Protein AF-A0A349BXA3-F1 (afdb_monomer_lite)

Radius of gyration: 15.35 Å; chains: 1; bounding box: 35×24×45 Å

pLDDT: mean 76.57, std 13.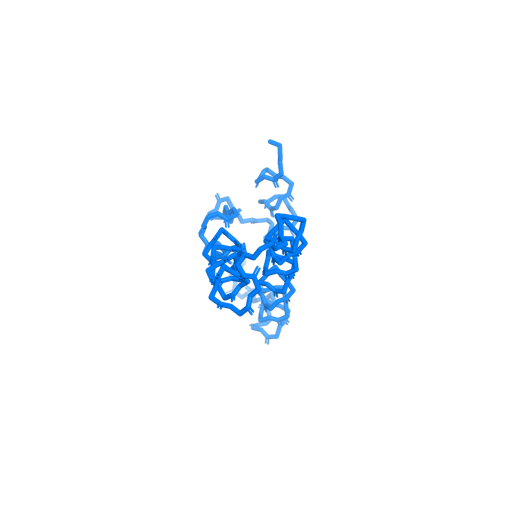18, range [43.62, 92.75]

Foldseek 3Di:
DVQVVQCVVLVHNVRGLVVLCLQVQLVVQLVVCCVPPVPDPVSSVVSSVVSSVVSVVVSVVCDVVVPVPPVPDD

Structure (mmCIF, N/CA/C/O backbone):
data_AF-A0A349BXA3-F1
#
_entry.id   AF-A0A349BXA3-F1
#
loop_
_atom_site.group_PDB
_atom_site.id
_atom_site.type_symbol
_atom_site.label_atom_id
_atom_site.label_alt_id
_atom_site.label_comp_id
_atom_site.label_asym_id
_atom_site.label_entity_id
_atom_site.label_seq_id
_atom_site.pdbx_PDB_ins_code
_atom_site.Cartn_x
_atom_site.Cartn_y
_atom_site.Cartn_z
_atom_site.occupancy
_atom_site.B_iso_or_equiv
_atom_site.auth_seq_id
_atom_site.auth_comp_id
_atom_site.auth_asym_id
_atom_site.auth_atom_id
_atom_site.pdbx_PDB_model_num
ATOM 1 N N . ALA A 1 1 ? -2.276 13.561 5.544 1.00 61.53 1 ALA A N 1
ATOM 2 C CA . ALA A 1 1 ? -3.711 13.688 5.203 1.00 61.53 1 ALA A CA 1
ATOM 3 C C . ALA A 1 1 ? -4.406 12.327 5.062 1.00 61.53 1 ALA A C 1
ATOM 5 O O . ALA A 1 1 ? -5.312 12.059 5.834 1.00 61.53 1 ALA A O 1
ATOM 6 N N . ALA A 1 2 ? -3.969 11.435 4.161 1.00 66.06 2 ALA A N 1
ATOM 7 C CA . ALA A 1 2 ? -4.656 10.156 3.902 1.00 66.06 2 ALA A CA 1
ATOM 8 C C . ALA A 1 2 ? -4.853 9.250 5.140 1.00 66.06 2 ALA A C 1
ATOM 10 O O . ALA A 1 2 ? -5.913 8.658 5.304 1.00 66.06 2 ALA A O 1
ATOM 11 N N . GLY A 1 3 ? -3.874 9.185 6.050 1.00 67.56 3 GLY A N 1
ATOM 12 C CA . GLY A 1 3 ? -4.011 8.414 7.291 1.00 67.56 3 GLY A CA 1
ATOM 13 C C . GLY A 1 3 ? -5.038 8.978 8.279 1.00 67.56 3 GLY A C 1
ATOM 14 O O . GLY A 1 3 ? -5.629 8.204 9.014 1.00 67.56 3 GLY A O 1
ATOM 15 N N . LEU A 1 4 ? -5.280 10.294 8.283 1.00 72.69 4 LEU A N 1
ATOM 16 C CA . LEU A 1 4 ? -6.319 10.926 9.111 1.00 72.69 4 LEU A CA 1
ATOM 17 C C . LEU A 1 4 ? -7.715 10.644 8.546 1.00 72.69 4 LEU A C 1
ATOM 19 O O . LEU A 1 4 ? -8.615 10.312 9.301 1.00 72.69 4 LEU A O 1
ATOM 23 N N . LEU A 1 5 ? -7.875 10.687 7.217 1.00 73.75 5 LEU A N 1
ATOM 24 C CA . LEU A 1 5 ? -9.134 10.314 6.559 1.00 73.75 5 LEU A CA 1
ATOM 25 C C . LEU A 1 5 ? -9.499 8.844 6.812 1.00 73.75 5 LEU A C 1
ATOM 27 O O . LEU A 1 5 ? -10.664 8.528 7.019 1.00 73.75 5 LEU A O 1
ATOM 31 N N . LEU A 1 6 ? -8.502 7.952 6.824 1.00 71.62 6 LEU A N 1
ATOM 32 C CA . LEU A 1 6 ? -8.695 6.543 7.175 1.00 71.62 6 LEU A CA 1
ATOM 33 C C . LEU A 1 6 ? -9.087 6.358 8.644 1.00 71.62 6 LEU A C 1
ATOM 35 O O . LEU A 1 6 ? -10.016 5.605 8.920 1.00 71.62 6 LEU A O 1
ATOM 39 N N . GLN A 1 7 ? -8.417 7.051 9.568 1.00 73.38 7 GLN A N 1
ATOM 40 C CA . GLN A 1 7 ? -8.771 7.020 10.992 1.00 73.38 7 GLN A CA 1
ATOM 41 C C . GLN A 1 7 ? -10.196 7.514 11.237 1.00 73.38 7 GLN A C 1
ATOM 43 O O . G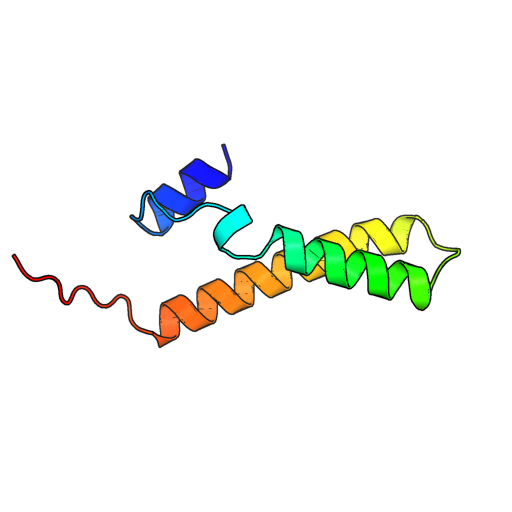LN A 1 7 ? -10.918 6.883 12.004 1.00 73.38 7 GLN A O 1
ATOM 48 N N . GLU A 1 8 ? -10.613 8.576 10.544 1.00 76.69 8 GLU A N 1
ATOM 49 C CA . GLU A 1 8 ? -11.964 9.132 10.642 1.00 76.69 8 GLU A CA 1
ATOM 50 C C . GLU A 1 8 ? -13.015 8.173 10.063 1.00 76.69 8 GLU A C 1
ATOM 52 O O . GLU A 1 8 ? -13.995 7.842 10.730 1.00 76.69 8 GLU A O 1
ATOM 57 N N . ALA A 1 9 ? -12.774 7.638 8.859 1.00 71.00 9 ALA A N 1
ATOM 58 C CA . ALA A 1 9 ? -13.679 6.696 8.198 1.00 71.00 9 ALA 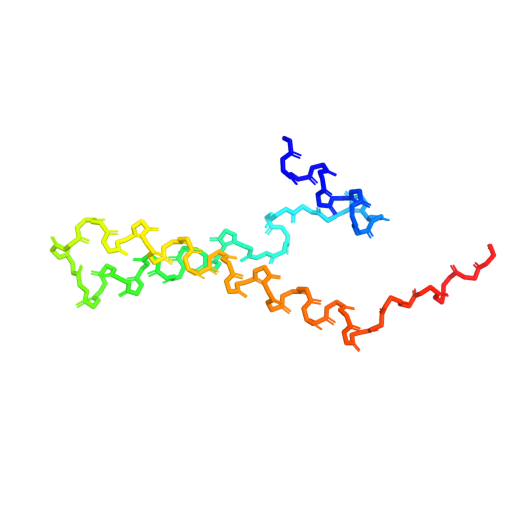A CA 1
ATOM 59 C C . ALA A 1 9 ? -13.856 5.379 8.973 1.00 71.00 9 ALA A C 1
ATOM 61 O O . ALA A 1 9 ? -14.914 4.756 8.903 1.00 71.00 9 ALA A O 1
ATOM 62 N N . LEU A 1 10 ? -12.822 4.948 9.702 1.00 69.31 10 LEU A N 1
ATOM 63 C CA . LEU A 1 10 ? -12.848 3.747 10.542 1.00 69.31 10 LEU A CA 1
ATOM 64 C C . LEU A 1 10 ? -13.172 4.054 12.011 1.00 69.31 10 LEU A C 1
ATOM 66 O O . LEU A 1 10 ? -13.249 3.118 12.806 1.00 69.31 10 LEU A O 1
ATOM 70 N N . SER A 1 11 ? -13.321 5.336 12.371 1.00 68.88 11 SER A N 1
ATOM 71 C CA . SER A 1 11 ? -13.441 5.836 13.750 1.00 68.88 11 SER A CA 1
ATOM 72 C C . SER A 1 11 ? -12.458 5.158 14.717 1.00 68.88 11 SER A C 1
ATOM 74 O O . SER A 1 11 ? -12.798 4.829 15.853 1.00 68.88 11 SER A O 1
ATOM 76 N N . ASN A 1 12 ? -11.239 4.891 14.242 1.00 67.31 12 ASN A N 1
ATOM 77 C CA . ASN A 1 12 ? -10.231 4.130 14.968 1.00 67.31 12 ASN A CA 1
ATOM 78 C C . ASN A 1 12 ? -8.875 4.851 14.878 1.00 67.31 12 ASN A C 1
ATOM 80 O O . ASN A 1 12 ? -8.236 4.807 13.827 1.00 67.31 12 ASN A O 1
ATOM 84 N N . PRO A 1 13 ? -8.392 5.480 15.965 1.00 63.03 13 PRO A N 1
ATOM 85 C CA . PRO A 1 13 ? -7.139 6.240 15.965 1.00 63.03 13 PRO A CA 1
ATOM 86 C C . PRO A 1 13 ? -5.879 5.370 15.781 1.00 63.03 13 PRO A C 1
ATOM 88 O O . PRO A 1 13 ? -4.801 5.895 15.515 1.00 63.03 13 PRO A O 1
ATOM 91 N N . LEU A 1 14 ? -5.986 4.037 15.862 1.00 64.12 14 LEU A N 1
ATOM 92 C CA . LEU A 1 14 ? -4.890 3.105 15.545 1.00 64.12 14 LEU A CA 1
ATOM 93 C C . LEU A 1 14 ? -4.825 2.749 14.048 1.00 64.12 14 LEU A C 1
ATOM 95 O O . LEU A 1 14 ? -3.885 2.089 13.593 1.00 64.12 14 LEU A O 1
ATOM 99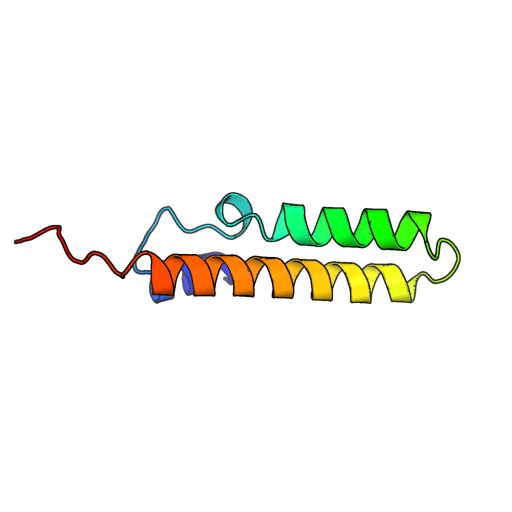 N N . ALA A 1 15 ? -5.817 3.176 13.266 1.00 62.47 15 ALA A N 1
ATOM 100 C CA . ALA A 1 15 ? -5.980 2.832 11.864 1.00 62.47 15 ALA A CA 1
ATOM 101 C C . ALA A 1 15 ? -5.044 3.657 10.962 1.00 62.47 15 ALA A C 1
ATOM 103 O O . ALA A 1 15 ? -5.466 4.575 10.265 1.00 62.47 15 ALA A O 1
ATOM 104 N N . SER A 1 16 ? -3.753 3.323 10.939 1.00 68.94 16 SER A N 1
ATOM 105 C CA . SER A 1 16 ? -2.804 3.929 9.997 1.00 68.94 16 SER A CA 1
ATOM 106 C C . SER A 1 16 ? -2.600 3.065 8.735 1.00 68.94 16 SER A C 1
ATOM 108 O O . SER A 1 16 ? -2.661 1.834 8.812 1.00 68.94 16 SER A O 1
ATOM 110 N N . PRO A 1 17 ? -2.291 3.669 7.567 1.00 59.97 17 PRO A N 1
ATOM 111 C CA . PRO A 1 17 ? -2.040 2.932 6.321 1.00 59.97 17 PRO A CA 1
ATOM 112 C C . PRO A 1 17 ? -0.905 1.900 6.426 1.00 59.97 17 PRO A C 1
ATOM 114 O O . PRO A 1 17 ? -0.915 0.889 5.723 1.00 59.97 17 PRO A O 1
ATOM 117 N N . GLY A 1 18 ? 0.074 2.152 7.305 1.00 63.31 18 GLY A N 1
ATOM 118 C CA . GLY A 1 18 ? 1.183 1.235 7.574 1.00 63.31 18 GLY A CA 1
ATOM 119 C C . GLY A 1 18 ? 0.747 -0.013 8.344 1.00 63.31 18 GLY A C 1
ATOM 120 O O . GLY A 1 18 ? 1.201 -1.107 8.026 1.00 63.31 18 GLY A O 1
ATOM 121 N N . ILE A 1 19 ? -0.187 0.131 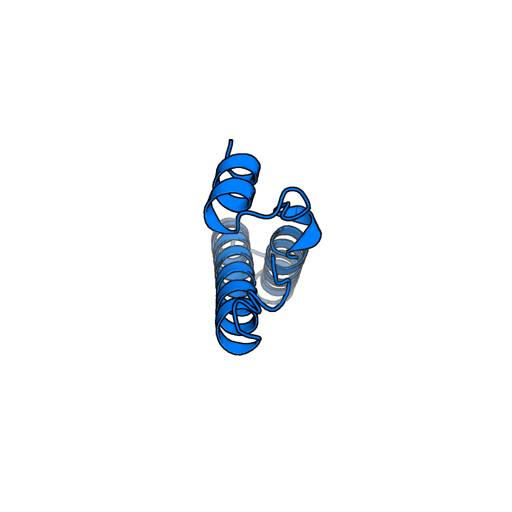9.289 1.00 64.69 19 ILE A N 1
ATOM 122 C CA . ILE A 1 19 ? -0.745 -0.989 10.066 1.00 64.69 19 ILE A CA 1
ATOM 123 C C . ILE A 1 19 ? -1.740 -1.813 9.232 1.00 64.69 19 ILE A C 1
ATOM 125 O O . ILE A 1 19 ? -1.839 -3.022 9.409 1.00 64.69 19 ILE A O 1
ATOM 129 N N . MET A 1 20 ? -2.414 -1.198 8.254 1.00 69.12 20 MET A N 1
ATOM 130 C CA . MET A 1 20 ? -3.317 -1.894 7.320 1.00 69.12 20 MET A CA 1
ATOM 131 C C . MET A 1 20 ? -2.599 -2.693 6.220 1.00 69.12 20 MET A C 1
ATOM 133 O O . MET A 1 20 ? -3.250 -3.248 5.341 1.00 69.12 20 MET A O 1
ATOM 137 N N . GLY A 1 21 ? -1.264 -2.740 6.202 1.00 77.81 21 GLY A N 1
ATOM 138 C CA . GLY A 1 21 ? -0.522 -3.547 5.228 1.00 77.81 21 GLY A CA 1
ATOM 139 C C . GLY A 1 21 ? -0.573 -3.039 3.780 1.00 77.81 21 GLY A C 1
ATOM 140 O O . GLY A 1 21 ? -0.142 -3.754 2.878 1.00 77.81 21 GLY A O 1
ATOM 141 N N . ILE A 1 22 ? -1.042 -1.807 3.537 1.00 85.56 22 ILE A N 1
ATOM 142 C CA . ILE A 1 22 ? -1.115 -1.201 2.193 1.00 85.56 22 ILE A CA 1
ATOM 143 C C . ILE A 1 22 ? 0.294 -1.011 1.607 1.00 85.56 22 ILE A C 1
ATOM 145 O O . ILE A 1 22 ? 0.529 -1.341 0.446 1.00 85.56 22 ILE A O 1
ATOM 149 N N . ASN A 1 23 ? 1.252 -0.550 2.422 1.00 86.12 23 ASN A N 1
ATOM 150 C CA . ASN A 1 23 ? 2.654 -0.413 2.002 1.00 86.12 23 ASN A CA 1
ATOM 151 C C . ASN A 1 23 ? 3.293 -1.769 1.675 1.00 86.12 23 ASN A C 1
ATOM 153 O O . ASN A 1 23 ? 3.973 -1.899 0.659 1.00 86.12 23 ASN A O 1
ATOM 157 N N . SER A 1 24 ? 3.049 -2.786 2.506 1.00 85.44 24 SER A N 1
ATOM 158 C CA . SER A 1 24 ? 3.570 -4.136 2.274 1.00 85.44 24 SER A CA 1
ATOM 159 C C . SER A 1 24 ? 2.972 -4.766 1.010 1.00 85.44 24 SER A C 1
ATOM 161 O O . SER A 1 24 ? 3.699 -5.391 0.243 1.00 85.44 24 SER A O 1
ATOM 163 N N . GLY A 1 25 ? 1.677 -4.551 0.744 1.00 86.44 25 GLY A N 1
ATOM 164 C CA . GLY A 1 25 ? 1.007 -5.006 -0.478 1.00 86.44 25 GLY A CA 1
ATOM 165 C C . GLY A 1 25 ? 1.529 -4.337 -1.746 1.00 86.44 25 GLY A C 1
ATOM 166 O O . GLY A 1 25 ? 1.827 -5.016 -2.729 1.00 86.44 25 GLY A O 1
ATOM 167 N N . ALA A 1 26 ? 1.721 -3.016 -1.710 1.00 88.12 26 ALA A N 1
ATOM 168 C CA . ALA A 1 26 ? 2.362 -2.284 -2.799 1.00 88.12 26 ALA A CA 1
ATOM 169 C C . ALA A 1 26 ? 3.785 -2.806 -3.061 1.00 88.12 26 ALA A C 1
ATOM 171 O O . ALA A 1 26 ? 4.139 -3.093 -4.204 1.00 88.12 26 ALA A O 1
ATOM 172 N N . GLY A 1 27 ? 4.578 -2.991 -2.000 1.00 87.81 27 GLY A N 1
ATOM 173 C CA . GLY A 1 27 ? 5.944 -3.510 -2.083 1.00 87.81 27 GLY A CA 1
ATOM 174 C C . GLY A 1 27 ? 6.018 -4.908 -2.697 1.00 87.81 27 GLY A C 1
ATOM 175 O O . GLY A 1 27 ? 6.831 -5.139 -3.588 1.00 87.81 27 GLY A O 1
ATOM 176 N N . LEU A 1 28 ? 5.129 -5.822 -2.295 1.00 90.19 28 LEU A N 1
ATOM 177 C CA . LEU A 1 28 ? 5.056 -7.169 -2.866 1.00 90.19 28 LEU A CA 1
ATOM 178 C C . LEU A 1 28 ? 4.807 -7.134 -4.379 1.00 90.19 28 LEU A C 1
ATOM 180 O O . LEU A 1 28 ? 5.508 -7.802 -5.136 1.00 90.19 28 LEU A O 1
ATOM 184 N N . PHE A 1 29 ? 3.838 -6.338 -4.832 1.00 89.56 29 PHE A N 1
ATOM 185 C CA . PHE A 1 29 ? 3.528 -6.232 -6.258 1.00 89.56 29 PHE A CA 1
ATOM 186 C C . PHE A 1 29 ? 4.641 -5.545 -7.055 1.00 89.56 29 PHE A C 1
ATOM 188 O O . PHE A 1 29 ? 4.905 -5.941 -8.190 1.00 89.56 29 PHE A O 1
ATOM 195 N N . VAL A 1 30 ? 5.343 -4.572 -6.468 1.00 90.31 30 VAL A N 1
ATOM 196 C CA . VAL A 1 30 ? 6.548 -3.985 -7.077 1.00 90.31 30 VAL A CA 1
ATOM 197 C C . VAL A 1 30 ? 7.641 -5.034 -7.258 1.00 90.31 30 VAL A C 1
ATOM 199 O O . VAL A 1 30 ? 8.257 -5.084 -8.323 1.00 90.31 30 VAL A O 1
ATOM 202 N N . LEU A 1 31 ? 7.870 -5.886 -6.255 1.00 91.12 31 LEU A N 1
ATOM 203 C CA . LEU A 1 31 ? 8.849 -6.972 -6.342 1.00 91.12 31 LEU A CA 1
ATOM 204 C C . LEU A 1 31 ? 8.445 -8.001 -7.405 1.00 91.12 31 LEU A C 1
ATOM 206 O O . LEU A 1 31 ? 9.269 -8.359 -8.244 1.00 91.12 31 LEU A O 1
ATOM 210 N N . LEU A 1 32 ? 7.174 -8.412 -7.431 1.00 89.81 32 LEU A N 1
ATOM 211 C CA . LEU A 1 32 ? 6.646 -9.317 -8.456 1.00 89.81 32 LEU A CA 1
ATOM 212 C C . LEU A 1 32 ? 6.800 -8.732 -9.865 1.00 89.81 32 LEU A C 1
ATOM 214 O O . LEU A 1 32 ? 7.263 -9.429 -10.765 1.00 89.81 32 LEU A O 1
ATOM 218 N N . ALA A 1 33 ? 6.483 -7.450 -10.056 1.00 88.06 33 ALA A N 1
ATOM 219 C CA . ALA A 1 33 ? 6.687 -6.765 -11.331 1.00 88.06 33 ALA A CA 1
ATOM 220 C C . ALA A 1 33 ? 8.174 -6.655 -11.698 1.00 88.06 33 ALA A C 1
ATOM 222 O O . ALA A 1 33 ? 8.527 -6.783 -12.867 1.00 88.06 33 ALA A O 1
ATOM 223 N N . GLY A 1 34 ? 9.053 -6.460 -10.712 1.00 88.06 34 GLY A N 1
ATOM 224 C CA . GLY A 1 34 ? 10.502 -6.454 -10.907 1.00 88.06 34 GLY A CA 1
ATOM 225 C C . GLY A 1 34 ? 11.061 -7.802 -11.367 1.00 88.06 34 GLY A C 1
ATOM 226 O O . GLY A 1 34 ? 11.997 -7.814 -12.161 1.00 88.06 34 GLY A O 1
ATOM 227 N N . ILE A 1 35 ? 10.475 -8.914 -10.911 1.00 89.81 35 ILE A N 1
ATOM 228 C CA . ILE A 1 35 ? 10.881 -10.275 -11.293 1.00 89.81 35 ILE A CA 1
ATOM 229 C C . ILE A 1 35 ? 10.277 -10.676 -12.646 1.00 89.81 35 ILE A C 1
ATOM 231 O O . ILE A 1 35 ? 10.985 -11.206 -13.498 1.00 89.81 35 ILE A O 1
ATOM 235 N N . LEU A 1 36 ? 8.981 -10.424 -12.857 1.00 88.31 36 LEU A N 1
ATOM 236 C CA . LEU A 1 36 ? 8.256 -10.860 -14.058 1.00 88.31 36 LEU A CA 1
ATOM 237 C C . LEU A 1 36 ? 8.520 -9.964 -15.273 1.00 88.31 36 LEU A C 1
ATOM 239 O O . LEU A 1 36 ? 8.581 -10.456 -16.396 1.00 88.31 36 LEU A O 1
ATOM 243 N N . VAL A 1 37 ? 8.643 -8.649 -15.064 1.00 84.81 37 VAL A N 1
ATOM 244 C CA . VAL A 1 37 ? 8.760 -7.658 -16.145 1.00 84.81 37 VAL A CA 1
ATOM 245 C C . VAL A 1 37 ? 9.818 -6.593 -15.796 1.00 84.81 37 VAL A C 1
ATOM 247 O O . VAL A 1 37 ? 9.504 -5.408 -15.637 1.00 84.81 37 VAL A O 1
ATOM 250 N N . PRO A 1 38 ? 11.107 -6.975 -15.691 1.00 79.31 38 PRO A N 1
ATOM 251 C CA . PRO A 1 38 ? 12.169 -6.094 -15.195 1.00 79.31 38 PRO A CA 1
ATOM 252 C C . PRO A 1 38 ? 12.391 -4.839 -16.051 1.00 79.31 38 PRO A C 1
ATOM 254 O O . PRO A 1 38 ? 12.771 -3.799 -15.506 1.00 79.31 38 PRO A O 1
ATOM 257 N N . HIS A 1 39 ? 12.133 -4.923 -17.361 1.00 80.69 39 HIS A N 1
ATOM 258 C CA . HIS A 1 39 ? 12.435 -3.879 -18.348 1.00 80.69 39 HIS A CA 1
ATOM 259 C C . HIS A 1 39 ? 11.369 -2.776 -18.461 1.00 80.69 39 HIS A C 1
ATOM 261 O O . HIS A 1 39 ? 11.647 -1.714 -19.016 1.00 80.69 39 HIS A O 1
ATOM 267 N N . MET A 1 40 ? 10.156 -2.984 -17.936 1.00 81.88 40 MET A N 1
ATOM 268 C CA . MET A 1 40 ? 9.080 -1.988 -18.015 1.00 81.88 40 MET A CA 1
ATOM 269 C C . MET A 1 40 ? 9.004 -1.167 -16.727 1.00 81.88 40 MET A C 1
ATOM 271 O O . MET A 1 40 ? 8.327 -1.536 -15.769 1.00 81.88 40 MET A O 1
ATOM 275 N N . TYR A 1 41 ? 9.649 0.000 -16.714 1.00 78.50 41 TYR A N 1
ATOM 276 C CA . TYR A 1 41 ? 9.632 0.907 -15.557 1.00 78.50 41 TYR A CA 1
ATOM 277 C C . TYR A 1 41 ? 8.213 1.346 -15.152 1.00 78.50 41 TYR A C 1
ATOM 279 O O . TYR A 1 41 ? 7.898 1.394 -13.964 1.00 78.50 41 TYR A O 1
ATOM 287 N N . PHE A 1 42 ? 7.322 1.573 -16.123 1.00 84.06 42 PHE A N 1
ATOM 288 C CA . PHE A 1 42 ? 5.916 1.906 -15.856 1.00 84.06 42 PHE A CA 1
ATOM 289 C C . PHE A 1 42 ? 5.132 0.763 -15.200 1.00 84.06 42 PHE A C 1
ATOM 291 O O . PHE A 1 42 ? 4.230 1.024 -14.402 1.00 84.06 42 PHE A O 1
ATOM 298 N N . ALA A 1 43 ? 5.495 -0.494 -15.479 1.00 82.50 43 ALA A N 1
ATOM 299 C CA . ALA A 1 43 ? 4.812 -1.650 -14.906 1.00 82.50 43 ALA A CA 1
ATOM 300 C C . ALA A 1 43 ? 4.982 -1.709 -13.382 1.00 82.50 43 ALA A C 1
ATOM 302 O O . ALA A 1 43 ? 4.059 -2.120 -12.687 1.00 82.50 43 ALA A O 1
ATOM 303 N N . ARG A 1 44 ? 6.110 -1.224 -12.841 1.00 82.38 44 ARG A N 1
ATOM 304 C CA . ARG A 1 44 ? 6.347 -1.179 -11.388 1.00 82.38 44 ARG A CA 1
ATOM 305 C C . ARG A 1 44 ? 5.418 -0.197 -10.683 1.00 82.38 44 ARG A C 1
ATOM 307 O O . ARG A 1 44 ? 4.862 -0.540 -9.648 1.00 82.38 44 ARG A O 1
ATOM 314 N N . ASN A 1 45 ? 5.203 0.988 -11.257 1.00 86.44 45 ASN A N 1
ATOM 315 C CA . ASN A 1 45 ? 4.296 1.987 -10.682 1.00 86.44 45 ASN A CA 1
ATOM 316 C C . ASN A 1 45 ? 2.837 1.512 -10.736 1.00 86.44 45 ASN A C 1
ATOM 318 O O . ASN A 1 45 ? 2.114 1.621 -9.746 1.00 86.44 45 ASN A O 1
ATOM 322 N N . ALA A 1 46 ? 2.423 0.930 -11.866 1.00 89.50 46 ALA A N 1
ATOM 323 C CA . ALA A 1 46 ? 1.092 0.344 -12.005 1.00 89.50 46 ALA A CA 1
ATOM 324 C C . ALA A 1 46 ? 0.883 -0.831 -11.033 1.00 89.50 46 ALA A C 1
ATOM 326 O O . ALA A 1 46 ? -0.160 -0.917 -10.387 1.00 89.50 46 ALA A O 1
ATOM 327 N N . ALA A 1 47 ? 1.891 -1.693 -10.867 1.00 89.31 47 ALA A N 1
ATOM 328 C CA . ALA A 1 47 ? 1.851 -2.804 -9.923 1.00 89.31 47 ALA A CA 1
ATOM 329 C C . ALA A 1 47 ? 1.814 -2.326 -8.464 1.00 89.31 47 ALA A C 1
ATOM 331 O O . ALA A 1 47 ? 1.021 -2.846 -7.686 1.00 89.31 47 ALA A O 1
ATOM 332 N N . ALA A 1 48 ? 2.595 -1.302 -8.099 1.00 87.94 48 ALA A N 1
ATOM 333 C CA . ALA A 1 48 ? 2.551 -0.693 -6.768 1.00 87.94 48 ALA A CA 1
ATOM 334 C C . ALA A 1 48 ? 1.140 -0.207 -6.422 1.00 87.94 48 ALA A C 1
ATOM 336 O O . ALA A 1 48 ? 0.617 -0.500 -5.347 1.00 87.94 48 ALA A O 1
ATOM 337 N N . PHE A 1 49 ? 0.512 0.506 -7.360 1.00 89.00 49 PHE A N 1
ATOM 338 C CA . PHE A 1 49 ? -0.843 1.014 -7.197 1.00 89.00 49 PHE A CA 1
ATOM 339 C C . PHE A 1 49 ? -1.869 -0.122 -7.104 1.00 89.00 49 PHE A C 1
ATOM 341 O O . PHE A 1 49 ? -2.706 -0.120 -6.202 1.00 89.00 49 PHE A O 1
ATOM 348 N N . ALA A 1 50 ? -1.772 -1.127 -7.980 1.00 92.75 50 ALA A N 1
ATOM 349 C CA . ALA A 1 50 ? -2.647 -2.296 -7.953 1.00 92.75 50 ALA A CA 1
ATOM 350 C C . ALA A 1 50 ? -2.524 -3.077 -6.633 1.00 92.75 50 ALA A C 1
ATOM 352 O O . ALA A 1 50 ? -3.540 -3.424 -6.033 1.00 92.75 50 ALA A O 1
ATOM 353 N N . GLY A 1 51 ? -1.300 -3.292 -6.143 1.00 89.50 51 GLY A N 1
ATOM 354 C CA . GLY A 1 51 ? -1.036 -3.954 -4.866 1.00 89.50 51 GLY A CA 1
ATOM 355 C C . GLY A 1 51 ? -1.569 -3.166 -3.672 1.00 89.50 51 GLY A C 1
ATOM 356 O O . GLY A 1 51 ? -2.226 -3.739 -2.804 1.00 89.50 51 GLY A O 1
ATOM 357 N N . ALA A 1 52 ? -1.372 -1.844 -3.656 1.00 88.19 52 ALA A N 1
ATOM 358 C CA . ALA A 1 52 ? -1.935 -0.969 -2.629 1.00 88.19 52 ALA A CA 1
ATOM 359 C C . ALA A 1 52 ? -3.472 -1.029 -2.607 1.00 88.19 52 ALA A C 1
ATOM 361 O O . ALA A 1 52 ? -4.079 -1.164 -1.542 1.00 88.19 52 ALA A O 1
ATOM 362 N N . MET A 1 53 ? -4.100 -0.957 -3.784 1.00 89.62 53 MET A N 1
ATOM 363 C CA . MET A 1 53 ? -5.554 -0.962 -3.926 1.00 89.62 53 MET A CA 1
ATOM 364 C C . MET A 1 53 ? -6.157 -2.319 -3.544 1.00 89.62 53 MET A C 1
ATOM 366 O O . MET A 1 53 ? -7.170 -2.361 -2.846 1.00 89.62 53 MET A O 1
ATOM 370 N N . LEU A 1 54 ? -5.505 -3.423 -3.923 1.00 90.38 54 LEU A N 1
ATOM 371 C CA . LEU A 1 54 ? -5.912 -4.772 -3.532 1.00 90.38 54 LEU A CA 1
ATOM 372 C C . LEU A 1 54 ? -5.822 -4.964 -2.015 1.00 90.38 54 LEU A C 1
ATOM 374 O O . LEU A 1 54 ? -6.778 -5.439 -1.407 1.00 90.38 54 LEU A O 1
ATOM 378 N N . SER A 1 55 ? -4.716 -4.557 -1.386 1.00 88.19 55 SER A N 1
ATOM 379 C CA . SER A 1 55 ? -4.570 -4.633 0.072 1.00 88.19 55 SER A CA 1
ATOM 380 C C . SER A 1 55 ? -5.621 -3.801 0.802 1.00 88.19 55 SER A C 1
ATOM 382 O O . SER A 1 55 ? -6.244 -4.303 1.736 1.00 88.19 55 SER A O 1
ATOM 384 N N . ALA A 1 56 ? -5.876 -2.569 0.354 1.00 84.50 56 ALA A N 1
ATOM 385 C CA . ALA A 1 56 ? -6.922 -1.728 0.932 1.00 84.50 56 ALA A CA 1
ATOM 386 C C . ALA A 1 56 ? -8.311 -2.376 0.799 1.00 84.50 56 ALA A C 1
ATOM 388 O O . ALA A 1 56 ? -9.073 -2.410 1.766 1.00 84.50 56 ALA A O 1
ATOM 389 N N . LEU A 1 57 ? -8.622 -2.947 -0.370 1.00 86.88 57 LEU A N 1
ATOM 390 C CA . LEU A 1 57 ? -9.886 -3.637 -0.612 1.00 86.88 57 LEU A CA 1
ATOM 391 C C . LEU A 1 57 ? -10.036 -4.877 0.278 1.00 86.88 57 LEU A C 1
ATOM 393 O O . LEU A 1 57 ? -11.096 -5.080 0.863 1.00 86.88 57 LEU A O 1
ATOM 397 N N . LEU A 1 58 ? -8.984 -5.685 0.417 1.00 86.00 58 LEU A N 1
ATOM 398 C CA . LEU A 1 58 ? -8.992 -6.869 1.278 1.00 86.00 58 LEU A CA 1
ATOM 399 C C . LEU A 1 58 ? -9.226 -6.492 2.740 1.00 86.00 58 LEU A C 1
ATOM 401 O O . LEU A 1 58 ? -10.094 -7.079 3.382 1.00 86.00 58 LEU A O 1
ATOM 405 N N . VAL A 1 59 ? -8.517 -5.484 3.253 1.00 83.31 59 VAL A N 1
ATOM 406 C CA . VAL A 1 59 ? -8.721 -4.993 4.624 1.00 83.31 59 VAL A CA 1
ATOM 407 C C . VAL A 1 59 ? -10.135 -4.459 4.808 1.00 83.31 59 VAL A C 1
ATOM 409 O O . VAL A 1 59 ? -10.772 -4.776 5.808 1.00 83.31 59 VAL A O 1
ATOM 412 N N . PHE A 1 60 ? -10.664 -3.712 3.838 1.00 79.25 60 PHE A N 1
ATOM 413 C CA . PHE A 1 60 ? -12.039 -3.221 3.885 1.00 79.25 60 PHE A CA 1
ATOM 414 C C . PHE A 1 60 ? -13.062 -4.366 3.898 1.00 79.25 60 PHE A C 1
ATOM 416 O O . PHE A 1 60 ? -13.992 -4.356 4.703 1.00 79.25 60 PHE A O 1
ATOM 423 N N . LEU A 1 61 ? -12.886 -5.383 3.051 1.00 83.56 61 LEU A N 1
ATOM 424 C CA . LEU A 1 61 ? -13.761 -6.556 3.008 1.00 83.56 61 LEU A CA 1
ATOM 425 C C . LEU A 1 61 ? -13.690 -7.363 4.307 1.00 83.56 61 LEU A C 1
ATOM 427 O O . LEU A 1 61 ? -14.732 -7.768 4.825 1.00 83.56 61 LEU A O 1
ATOM 431 N N . ILE A 1 62 ? -12.489 -7.564 4.853 1.00 82.12 62 ILE A N 1
ATOM 432 C CA . ILE A 1 62 ? -12.286 -8.235 6.142 1.00 82.12 62 ILE A CA 1
ATOM 433 C C . ILE A 1 62 ? -12.935 -7.419 7.258 1.00 82.12 62 ILE A C 1
ATOM 435 O O . ILE A 1 62 ? -13.687 -7.984 8.038 1.00 82.12 62 ILE A O 1
ATOM 439 N N . SER A 1 63 ? -12.726 -6.104 7.302 1.00 76.88 63 SER A N 1
ATOM 440 C CA . SER A 1 63 ? -13.340 -5.209 8.290 1.00 76.88 63 SER A CA 1
ATOM 441 C C . SER A 1 63 ? -14.870 -5.234 8.207 1.00 76.88 63 SER A C 1
ATOM 443 O O . SER A 1 63 ? -15.548 -5.366 9.225 1.00 76.88 63 SER A O 1
ATOM 445 N N . ARG A 1 64 ? -15.428 -5.222 6.991 1.00 76.44 64 ARG A N 1
ATOM 446 C CA . ARG A 1 64 ? -16.873 -5.343 6.761 1.00 76.44 64 ARG A CA 1
ATOM 447 C C . ARG A 1 64 ? -17.418 -6.696 7.226 1.00 76.44 64 ARG A C 1
ATOM 449 O O . ARG A 1 64 ? -18.520 -6.749 7.766 1.00 76.44 64 ARG A O 1
ATOM 456 N N . LYS A 1 65 ? -16.671 -7.785 7.014 1.00 74.31 65 LYS A N 1
ATOM 457 C CA . LYS A 1 65 ? -17.092 -9.163 7.328 1.00 74.31 65 LYS A CA 1
ATOM 458 C C . LYS A 1 65 ? -16.829 -9.569 8.780 1.00 74.31 65 LYS A C 1
ATOM 460 O O . LYS A 1 65 ? -17.584 -10.373 9.314 1.00 74.31 65 LYS A O 1
ATOM 465 N N . ALA A 1 66 ? -15.819 -8.987 9.423 1.00 69.19 66 AL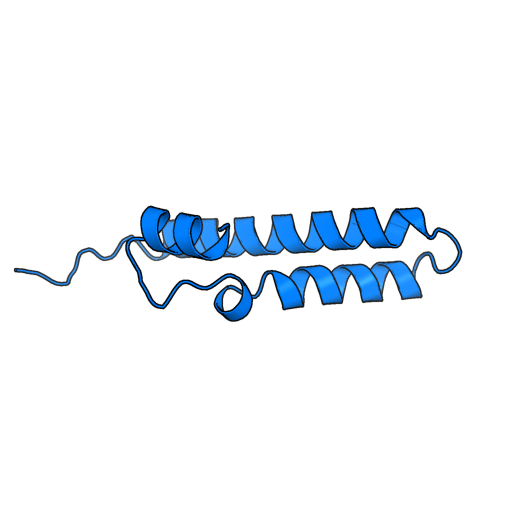A A N 1
ATOM 466 C CA . ALA A 1 66 ? -15.573 -9.083 10.862 1.00 69.19 66 ALA A CA 1
ATOM 467 C C . ALA A 1 66 ? -16.703 -8.433 11.680 1.00 69.19 66 ALA A C 1
ATOM 469 O O . ALA A 1 66 ? -16.762 -8.597 12.896 1.00 69.19 66 ALA A O 1
ATOM 470 N N . GLY A 1 67 ? -17.614 -7.728 10.996 1.00 56.91 67 GLY A N 1
ATOM 471 C CA . GLY A 1 67 ? -18.590 -6.856 11.603 1.00 56.91 67 GLY A CA 1
ATOM 472 C C . GLY A 1 67 ? -17.861 -5.634 12.136 1.00 56.91 67 GLY A C 1
ATOM 473 O O . GLY A 1 67 ? -16.857 -5.736 12.839 1.00 56.91 67 GLY A O 1
ATOM 474 N N . MET A 1 68 ? -18.399 -4.448 11.876 1.00 55.66 68 MET A N 1
ATOM 475 C CA . MET A 1 68 ? -18.241 -3.384 12.857 1.00 55.66 68 MET A CA 1
ATOM 476 C C . MET A 1 68 ? -18.895 -3.903 14.135 1.00 55.66 68 MET A C 1
ATOM 478 O O . MET A 1 68 ? -20.086 -3.695 14.360 1.00 55.66 68 MET A O 1
ATOM 482 N N . SER A 1 69 ? -18.142 -4.659 14.930 1.00 46.25 69 SER A N 1
ATOM 483 C CA . SER A 1 69 ? -18.523 -5.030 16.273 1.00 46.25 69 SER A CA 1
ATOM 484 C C . SER A 1 69 ? -18.485 -3.738 17.072 1.00 46.25 69 SER A C 1
ATOM 486 O O . SER A 1 69 ? -17.548 -3.448 17.807 1.00 46.25 69 SER A O 1
ATOM 488 N N . LYS A 1 70 ? -19.550 -2.946 16.930 1.00 50.53 70 LYS A N 1
ATOM 489 C CA . LYS A 1 70 ? -20.046 -2.056 17.974 1.00 50.53 70 LYS A CA 1
ATOM 490 C C . LYS A 1 70 ? -20.558 -2.919 19.145 1.00 50.53 70 LYS A C 1
ATOM 492 O O . LYS A 1 70 ? -21.683 -2.750 19.592 1.00 50.53 70 LYS A O 1
ATOM 497 N N . SER A 1 71 ? -19.756 -3.885 19.605 1.00 44.97 71 SER A N 1
ATOM 498 C CA . SER A 1 71 ? -19.981 -4.680 20.818 1.00 44.97 71 SER A CA 1
ATOM 499 C C . SER A 1 71 ? -19.061 -4.213 21.950 1.00 44.97 71 SER A C 1
ATOM 501 O O . SER A 1 71 ? -18.614 -4.997 22.782 1.00 44.97 71 SER A O 1
ATOM 503 N N . VAL A 1 72 ? -18.791 -2.917 21.986 1.00 47.97 72 VAL A N 1
ATOM 504 C CA . VAL A 1 72 ? -18.528 -2.177 23.219 1.00 47.97 72 VAL A CA 1
ATOM 505 C C . VAL A 1 72 ? -19.518 -1.011 23.125 1.00 47.97 72 VAL A C 1
ATOM 507 O O . VAL A 1 72 ? -19.260 -0.058 22.400 1.00 47.97 72 VAL A O 1
ATOM 510 N N . ILE A 1 73 ? -20.815 -1.230 23.374 1.00 44.88 73 ILE A N 1
ATOM 511 C CA . ILE A 1 73 ? -21.471 -1.338 24.691 1.00 44.88 73 ILE A CA 1
ATOM 512 C C . ILE A 1 73 ? -21.078 -0.139 25.567 1.00 44.88 73 ILE A C 1
ATOM 514 O O . ILE A 1 73 ? -19.946 -0.106 26.028 1.00 44.88 73 ILE A O 1
ATOM 518 N N . VAL A 1 74 ? -22.054 0.780 25.703 1.00 43.62 74 VAL A N 1
ATOM 519 C CA . VAL A 1 74 ? -22.233 1.916 26.647 1.00 43.62 74 VAL A CA 1
ATOM 520 C C . VAL A 1 74 ? -21.007 2.695 27.113 1.00 43.62 74 VAL A C 1
ATOM 522 O O . VAL A 1 74 ? -20.172 2.138 27.851 1.00 43.62 74 VAL A O 1
#

Secondary structure (DSSP, 8-state):
-HHHHHHHHTT-TT--TTTTTHHHHHHHHHHHHHHH-TT-HHHHHHHHHHHHHHHHHHHHHHHHHS-----S--

Sequence (74 aa):
AAGLLLQEALSNPLASPGIMGINSGAGLFVLLAGILVPHMYFARNAAAFAGAMLSALLVFLISRKAGMSKSVIV